Protein AF-A0A9D7X4Z3-F1 (afdb_monomer_lite)

Structure (mmCIF, N/CA/C/O backbone):
data_AF-A0A9D7X4Z3-F1
#
_entry.id   AF-A0A9D7X4Z3-F1
#
loop_
_atom_site.group_PDB
_atom_site.id
_atom_site.type_symbol
_atom_site.label_atom_id
_atom_site.label_alt_id
_atom_site.label_comp_id
_atom_site.label_asym_id
_atom_site.label_entity_id
_atom_site.label_seq_id
_atom_site.pdbx_PDB_ins_code
_atom_site.Cartn_x
_atom_site.Cartn_y
_atom_site.Cartn_z
_atom_site.occupancy
_atom_site.B_iso_or_equiv
_atom_site.auth_seq_id
_atom_site.auth_comp_id
_atom_site.auth_asym_id
_atom_site.auth_atom_id
_atom_site.pdbx_PDB_model_num
ATOM 1 N N . MET A 1 1 ? -1.109 -1.970 -35.290 1.00 45.38 1 MET A N 1
ATOM 2 C CA . MET A 1 1 ? -1.227 -1.939 -33.813 1.00 45.38 1 MET A CA 1
ATOM 3 C C . MET A 1 1 ? -2.578 -1.338 -33.448 1.00 45.38 1 MET A C 1
ATOM 5 O O . MET A 1 1 ? -2.851 -0.234 -33.916 1.00 45.38 1 MET A O 1
ATOM 9 N N . PRO A 1 2 ? -3.463 -2.030 -32.710 1.00 45.62 2 PRO A N 1
ATOM 10 C CA . PRO A 1 2 ? -4.755 -1.455 -32.369 1.00 45.62 2 PRO A CA 1
ATOM 11 C C . PRO A 1 2 ? -4.545 -0.348 -31.331 1.00 45.62 2 PRO A C 1
ATOM 13 O O . PRO A 1 2 ? -3.881 -0.539 -30.313 1.00 45.62 2 PRO A O 1
ATOM 16 N N . ARG A 1 3 ? -5.076 0.838 -31.640 1.00 50.06 3 ARG A N 1
ATOM 17 C CA . ARG A 1 3 ? -5.033 2.030 -30.791 1.00 50.06 3 ARG A CA 1
ATOM 18 C C . ARG A 1 3 ? -5.659 1.684 -29.443 1.00 50.06 3 ARG A C 1
ATOM 20 O O . ARG A 1 3 ? -6.812 1.259 -29.398 1.00 50.06 3 ARG A O 1
ATOM 27 N N . SER A 1 4 ? -4.888 1.864 -28.373 1.00 55.97 4 SER A N 1
ATOM 28 C CA . SER A 1 4 ? -5.341 1.749 -26.987 1.00 55.97 4 SER A CA 1
ATOM 29 C C . SER A 1 4 ? -6.703 2.432 -26.832 1.00 55.97 4 SER A C 1
ATOM 31 O O . SER A 1 4 ? -6.823 3.645 -27.034 1.00 55.97 4 SER A O 1
ATOM 33 N N . LYS A 1 5 ? -7.747 1.647 -26.522 1.00 59.84 5 LYS A N 1
ATOM 34 C CA . LYS A 1 5 ? -9.014 2.166 -25.986 1.00 59.84 5 LYS A CA 1
ATOM 35 C C . LYS A 1 5 ? -8.604 3.144 -24.889 1.00 59.84 5 LYS A C 1
ATOM 37 O O . LYS A 1 5 ? -7.970 2.700 -23.937 1.00 59.84 5 LYS A O 1
ATOM 42 N N . LYS A 1 6 ? -8.913 4.443 -25.021 1.00 61.38 6 LYS A N 1
ATOM 43 C CA . LYS A 1 6 ? -8.730 5.426 -23.939 1.00 61.38 6 LYS A CA 1
ATOM 44 C C . LYS A 1 6 ? -9.455 4.865 -22.716 1.00 61.38 6 LYS A C 1
ATOM 46 O O . LYS A 1 6 ? -10.674 4.970 -22.615 1.00 61.38 6 LYS A O 1
ATOM 51 N N . LEU A 1 7 ? -8.717 4.168 -21.856 1.00 65.50 7 LEU A N 1
ATOM 52 C CA . LEU A 1 7 ? -9.270 3.492 -20.700 1.00 65.50 7 LEU A CA 1
ATOM 53 C C . LEU A 1 7 ? -9.877 4.600 -19.847 1.00 65.50 7 LEU A C 1
ATOM 55 O O . LEU A 1 7 ? -9.196 5.577 -19.539 1.00 65.50 7 LEU A O 1
ATOM 59 N N . GLY A 1 8 ? -11.154 4.487 -19.496 1.00 83.50 8 GLY A N 1
ATOM 60 C CA . GLY A 1 8 ? -11.836 5.454 -18.638 1.00 83.50 8 GLY A CA 1
ATOM 61 C C . GLY A 1 8 ? -11.333 5.412 -17.193 1.00 83.50 8 GLY A C 1
ATOM 62 O O . GLY A 1 8 ? -12.146 5.478 -16.290 1.00 83.50 8 GLY A O 1
ATOM 63 N N . TRP A 1 9 ? -10.028 5.255 -16.955 1.00 86.88 9 TRP A N 1
ATOM 64 C CA . TRP A 1 9 ? -9.404 5.090 -15.640 1.00 86.88 9 TRP A CA 1
ATOM 65 C C . TRP A 1 9 ? -9.696 6.263 -14.706 1.00 86.88 9 TRP A C 1
ATOM 67 O O . TRP A 1 9 ? -9.782 6.068 -13.501 1.00 86.88 9 TRP A O 1
ATOM 77 N N . LYS A 1 10 ? -9.927 7.461 -15.263 1.00 90.50 10 LYS A N 1
ATOM 78 C CA . LYS A 1 10 ? -10.322 8.647 -14.494 1.00 90.50 10 LYS A CA 1
ATOM 79 C C . LYS A 1 10 ? -11.589 8.421 -13.667 1.00 90.50 10 LYS A C 1
ATOM 81 O O . LYS A 1 10 ? -11.720 9.025 -12.616 1.00 90.50 10 LYS A O 1
ATOM 86 N N . LYS A 1 11 ? -12.492 7.533 -14.103 1.00 91.12 11 LYS A N 1
ATOM 87 C CA . LYS A 1 11 ? -13.705 7.175 -13.347 1.00 91.12 11 LYS A CA 1
ATOM 88 C C . LYS A 1 11 ? -13.429 6.263 -12.143 1.00 91.12 11 LYS A C 1
ATOM 90 O O . LYS A 1 11 ? -14.310 6.066 -11.325 1.00 91.12 11 LYS A O 1
ATOM 95 N N . ASN A 1 12 ? -12.231 5.682 -12.078 1.00 88.19 12 ASN A N 1
ATOM 96 C CA . ASN A 1 12 ? -11.778 4.819 -10.990 1.00 88.19 12 ASN A CA 1
ATOM 97 C C . ASN A 1 12 ? -10.903 5.588 -9.984 1.00 88.19 12 ASN A C 1
ATOM 99 O O . ASN A 1 12 ? -10.337 4.971 -9.083 1.00 88.19 12 ASN A O 1
ATOM 103 N N . LEU A 1 13 ? -10.730 6.902 -10.173 1.00 92.56 13 LEU A N 1
ATOM 104 C CA . LEU A 1 13 ? -10.073 7.757 -9.194 1.00 92.56 13 LEU A CA 1
ATOM 105 C C . LEU A 1 13 ? -10.929 7.810 -7.932 1.00 92.56 13 LEU A C 1
ATOM 107 O O . LEU A 1 13 ? -12.126 8.065 -8.005 1.00 92.56 13 LEU A O 1
ATOM 111 N N . VAL A 1 14 ? -10.288 7.576 -6.797 1.00 94.31 14 VAL A N 1
ATOM 112 C CA . VAL A 1 14 ? -10.900 7.560 -5.467 1.00 94.31 14 VAL A CA 1
ATOM 113 C C . VAL A 1 14 ? -9.989 8.301 -4.497 1.00 94.31 14 VAL A C 1
ATOM 115 O O . VAL A 1 14 ? -8.797 8.480 -4.784 1.00 94.31 14 VAL A O 1
ATOM 118 N N . SER A 1 15 ? -10.526 8.733 -3.355 1.00 93.62 15 SER A N 1
ATOM 119 C CA . SER A 1 15 ? -9.680 9.301 -2.304 1.00 93.62 15 SER A CA 1
ATOM 120 C C . SER A 1 15 ? -8.805 8.212 -1.657 1.00 93.62 15 SER A C 1
ATOM 122 O O . SER A 1 15 ? -9.138 7.022 -1.728 1.00 93.62 15 SER A O 1
ATOM 124 N N . PRO A 1 16 ? -7.678 8.575 -1.019 1.00 90.06 16 PRO A N 1
ATOM 125 C CA . PRO A 1 16 ? -6.860 7.618 -0.278 1.00 90.06 16 PRO A CA 1
ATOM 126 C C . PRO A 1 16 ? -7.650 6.866 0.802 1.00 90.06 16 PRO A C 1
ATOM 128 O O . PRO A 1 16 ? -7.476 5.663 0.963 1.00 90.06 16 PRO A O 1
ATOM 131 N N . GLU A 1 17 ? -8.552 7.548 1.503 1.00 89.38 17 GLU A N 1
ATOM 132 C CA . GLU A 1 17 ? -9.389 6.986 2.568 1.00 89.38 17 GLU A CA 1
ATOM 133 C C . GLU A 1 17 ? -10.377 5.961 2.003 1.00 89.38 17 GLU A C 1
ATOM 135 O O . GLU A 1 17 ? -10.526 4.867 2.545 1.00 89.38 17 GLU A O 1
ATOM 140 N N . GLU A 1 18 ? -10.997 6.273 0.863 1.00 91.38 18 GLU A N 1
ATOM 141 C CA . GLU A 1 18 ? -11.880 5.343 0.164 1.00 91.38 18 GLU A CA 1
ATOM 142 C C . GLU A 1 18 ? -11.107 4.113 -0.334 1.00 91.38 18 GLU A C 1
ATOM 144 O O . GLU A 1 18 ? -11.585 2.984 -0.217 1.00 91.38 18 GLU A O 1
ATOM 149 N N . ALA A 1 19 ? -9.878 4.291 -0.824 1.00 90.19 19 ALA A N 1
ATOM 150 C CA . ALA A 1 19 ? -9.020 3.171 -1.202 1.00 90.19 19 ALA A CA 1
ATOM 151 C C . ALA A 1 19 ? -8.691 2.257 -0.004 1.00 90.19 19 ALA A C 1
ATOM 153 O O . ALA A 1 19 ? -8.728 1.034 -0.153 1.00 90.19 19 ALA A O 1
ATOM 154 N N . LEU A 1 20 ? -8.438 2.824 1.183 1.00 87.62 20 LEU A N 1
ATOM 155 C CA . LEU A 1 20 ? -8.159 2.058 2.405 1.00 87.62 20 LEU A CA 1
ATOM 156 C C . LEU A 1 20 ? -9.345 1.216 2.881 1.00 87.62 20 LEU A C 1
ATOM 158 O O . LEU A 1 20 ? -9.129 0.167 3.482 1.00 87.62 20 LEU A O 1
ATOM 162 N N . THR A 1 21 ? -10.587 1.605 2.574 1.00 88.44 21 THR A N 1
ATOM 163 C CA . THR A 1 21 ? -11.779 0.807 2.939 1.00 88.44 21 THR A CA 1
ATOM 164 C C . THR A 1 21 ? -11.806 -0.570 2.269 1.00 88.44 21 THR A C 1
ATOM 166 O O . THR A 1 21 ? -12.494 -1.485 2.723 1.00 88.44 21 THR A O 1
ATOM 169 N N . LYS A 1 22 ? -11.044 -0.736 1.181 1.00 88.88 22 LYS A N 1
ATOM 170 C CA . LYS A 1 22 ? -10.917 -2.003 0.454 1.00 88.88 22 LYS A CA 1
ATOM 171 C C . LYS A 1 22 ? -9.898 -2.944 1.093 1.00 88.88 22 LYS A C 1
ATOM 173 O O . LYS A 1 22 ? -9.913 -4.130 0.776 1.00 88.88 22 LYS A O 1
ATOM 178 N N . ILE A 1 23 ? -9.039 -2.429 1.971 1.00 87.62 23 ILE A N 1
ATOM 179 C CA . ILE A 1 23 ? -8.045 -3.202 2.711 1.00 87.62 23 ILE A CA 1
ATOM 180 C C . ILE A 1 23 ? -8.696 -3.724 3.991 1.00 87.62 23 ILE A C 1
ATOM 182 O O . ILE A 1 23 ? -9.271 -2.963 4.772 1.00 87.62 23 ILE A O 1
ATOM 186 N N . ARG A 1 24 ? -8.622 -5.039 4.186 1.00 87.50 24 ARG A N 1
ATOM 187 C CA . ARG A 1 24 ? -9.230 -5.75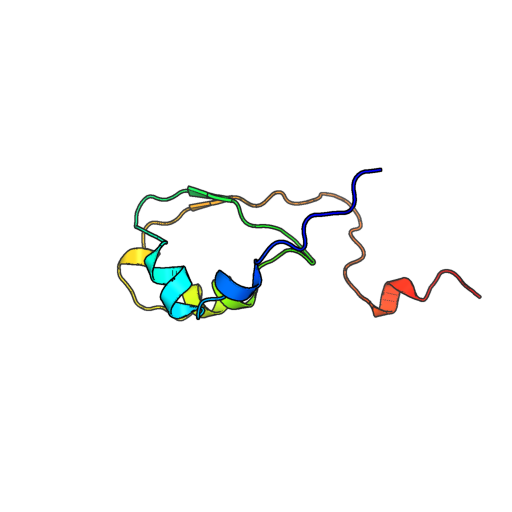5 5.309 1.00 87.50 24 ARG A CA 1
ATOM 188 C C . ARG A 1 24 ? -8.148 -6.512 6.090 1.00 87.50 24 ARG A C 1
ATOM 190 O O . ARG A 1 24 ? -7.157 -6.902 5.475 1.00 87.50 24 ARG A O 1
ATOM 197 N N . PRO A 1 25 ? -8.352 -6.756 7.396 1.00 87.38 25 PRO A N 1
ATOM 198 C CA . PRO A 1 25 ? -7.497 -7.646 8.180 1.00 87.38 25 PRO A CA 1
ATOM 199 C C . PRO A 1 25 ? -7.280 -9.008 7.508 1.00 87.38 25 PRO A C 1
ATOM 201 O O . PRO A 1 25 ? -8.206 -9.543 6.891 1.00 87.38 25 PRO A O 1
ATOM 204 N N . GLY A 1 26 ? -6.076 -9.556 7.644 1.00 88.62 26 GLY A N 1
ATOM 205 C CA . GLY A 1 26 ? -5.655 -10.853 7.116 1.00 88.62 26 GLY A CA 1
ATOM 206 C C . GLY A 1 26 ? -5.273 -10.843 5.634 1.00 88.62 26 GLY A C 1
ATOM 207 O O . GLY A 1 26 ? -5.080 -11.903 5.042 1.00 88.62 26 GLY A O 1
ATOM 208 N N . MET A 1 27 ? -5.201 -9.672 4.989 1.00 89.31 27 MET A N 1
ATOM 209 C CA . MET A 1 27 ? -4.800 -9.579 3.583 1.00 89.31 27 MET A CA 1
ATOM 210 C C . MET A 1 27 ? -3.278 -9.557 3.426 1.00 89.31 27 MET A C 1
ATOM 212 O O . MET A 1 27 ? -2.588 -8.729 4.021 1.00 89.31 27 MET A O 1
ATOM 216 N N . THR A 1 28 ? -2.783 -10.379 2.502 1.00 91.25 28 THR A N 1
ATOM 217 C CA . THR A 1 28 ? -1.435 -10.252 1.941 1.00 91.25 28 THR A CA 1
ATOM 218 C C . THR A 1 28 ? -1.500 -9.391 0.681 1.00 91.25 28 THR A C 1
ATOM 220 O O . THR A 1 28 ? -2.169 -9.734 -0.297 1.00 91.25 28 THR A O 1
ATOM 223 N N . ILE A 1 29 ? -0.822 -8.246 0.696 1.00 87.44 29 ILE A N 1
ATOM 224 C CA . ILE A 1 29 ? -0.878 -7.242 -0.367 1.00 87.44 29 ILE A CA 1
ATOM 225 C C . ILE A 1 29 ? 0.491 -7.131 -1.031 1.00 87.44 29 ILE A C 1
ATOM 227 O O . ILE A 1 29 ? 1.493 -6.798 -0.397 1.00 87.44 29 ILE A O 1
ATOM 231 N N . PHE A 1 30 ? 0.518 -7.353 -2.345 1.00 89.56 30 PHE A N 1
ATOM 232 C CA . PHE A 1 30 ? 1.687 -7.047 -3.156 1.00 89.56 30 PHE A CA 1
ATOM 233 C C . PHE A 1 30 ? 1.774 -5.543 -3.424 1.00 89.56 30 PHE A C 1
ATOM 235 O O . PHE A 1 30 ? 0.822 -4.941 -3.928 1.00 89.56 30 PHE A O 1
ATOM 242 N N . ILE A 1 31 ? 2.924 -4.940 -3.125 1.00 86.06 31 ILE A N 1
ATOM 243 C CA . ILE A 1 31 ? 3.157 -3.509 -3.324 1.00 86.06 31 ILE A CA 1
ATOM 244 C C . ILE A 1 31 ? 4.353 -3.294 -4.251 1.00 86.06 31 ILE A C 1
ATOM 246 O O . ILE A 1 31 ? 5.411 -3.904 -4.102 1.00 86.06 31 ILE A O 1
ATOM 250 N N . GLY A 1 32 ? 4.187 -2.378 -5.208 1.00 82.69 32 GLY A N 1
ATOM 251 C CA . GLY A 1 32 ? 5.276 -1.940 -6.078 1.00 82.69 32 GLY A CA 1
ATOM 252 C C . GLY A 1 32 ? 6.445 -1.328 -5.297 1.00 82.69 32 GLY A C 1
ATOM 253 O O . GLY A 1 32 ? 6.280 -0.799 -4.197 1.00 82.69 32 GLY A O 1
ATOM 254 N N . THR A 1 33 ? 7.640 -1.378 -5.878 1.00 80.50 33 THR A N 1
ATOM 255 C CA . THR A 1 33 ? 8.869 -0.823 -5.295 1.00 80.50 33 THR A CA 1
ATOM 256 C C . THR A 1 33 ? 9.419 0.329 -6.138 1.00 80.50 33 THR A C 1
ATOM 258 O O . THR A 1 33 ? 9.059 0.505 -7.305 1.00 80.50 33 THR A O 1
ATOM 261 N N . GLY A 1 34 ? 10.260 1.173 -5.531 1.00 78.44 34 GLY A N 1
ATOM 262 C CA . GLY A 1 34 ? 10.896 2.301 -6.215 1.00 78.44 34 GLY A CA 1
ATOM 263 C C . GLY A 1 34 ? 9.894 3.327 -6.784 1.00 78.44 34 GLY A C 1
ATOM 264 O O . GLY A 1 34 ? 9.024 3.776 -6.038 1.00 78.44 34 GLY A O 1
ATOM 265 N N . PRO A 1 35 ? 9.959 3.710 -8.080 1.00 78.00 35 PRO A N 1
ATOM 266 C CA . PRO A 1 35 ? 9.070 4.707 -8.694 1.00 78.00 35 PRO A CA 1
ATOM 267 C C . PRO A 1 35 ? 7.603 4.281 -8.732 1.00 78.00 35 PRO A C 1
ATOM 269 O O . PRO A 1 35 ? 6.722 5.124 -8.874 1.00 78.00 35 PRO A O 1
ATOM 272 N N . ALA A 1 36 ? 7.341 2.976 -8.627 1.00 79.75 36 ALA A N 1
ATOM 273 C CA . ALA A 1 36 ? 5.999 2.412 -8.592 1.00 79.75 36 ALA A CA 1
ATOM 274 C C . ALA A 1 36 ? 5.452 2.269 -7.161 1.00 79.75 36 ALA A C 1
ATOM 276 O O . ALA A 1 36 ? 4.334 1.784 -6.983 1.00 79.75 36 ALA A O 1
ATOM 277 N N . ALA A 1 37 ? 6.218 2.661 -6.135 1.00 82.50 37 ALA A N 1
ATOM 278 C CA . ALA A 1 37 ? 5.759 2.589 -4.757 1.00 82.50 37 ALA A CA 1
ATOM 279 C C . ALA A 1 37 ? 4.582 3.562 -4.529 1.00 82.50 37 ALA A C 1
ATOM 281 O O . ALA A 1 37 ? 4.715 4.765 -4.780 1.00 82.50 37 ALA A O 1
ATOM 282 N N . PRO A 1 38 ? 3.430 3.095 -4.014 1.00 86.00 38 PRO A N 1
ATOM 283 C CA . PRO A 1 38 ? 2.248 3.926 -3.812 1.00 86.00 38 PRO A CA 1
ATOM 284 C C . PRO A 1 38 ? 2.371 4.747 -2.518 1.00 86.00 38 PRO A C 1
ATOM 286 O O . PRO A 1 38 ? 1.672 4.506 -1.533 1.00 86.00 38 PRO A O 1
ATOM 289 N N . LEU A 1 39 ? 3.269 5.739 -2.515 1.00 87.56 39 LEU A N 1
ATOM 290 C CA . LEU A 1 39 ? 3.627 6.535 -1.331 1.00 87.56 39 LEU A CA 1
ATOM 291 C C . LEU A 1 39 ? 2.421 7.181 -0.638 1.00 87.56 39 LEU A C 1
ATOM 293 O O . LEU A 1 39 ? 2.379 7.227 0.590 1.00 87.56 39 LEU A O 1
ATOM 297 N N . THR A 1 40 ? 1.442 7.675 -1.401 1.00 88.56 40 THR A N 1
ATOM 298 C CA . THR A 1 40 ? 0.224 8.280 -0.839 1.00 88.56 40 THR A CA 1
ATOM 299 C C . THR A 1 40 ? -0.588 7.254 -0.055 1.00 88.56 40 THR A C 1
ATOM 301 O O . THR A 1 40 ? -0.933 7.513 1.091 1.00 88.56 40 THR A O 1
ATOM 304 N N . LEU A 1 41 ? -0.818 6.068 -0.628 1.00 87.00 41 LEU A N 1
ATOM 305 C CA . LEU A 1 41 ? -1.556 4.990 0.032 1.00 87.00 41 LEU A CA 1
ATOM 306 C C . LEU A 1 41 ? -0.836 4.527 1.305 1.00 87.00 41 LEU A C 1
ATOM 308 O O . LEU A 1 41 ? -1.467 4.411 2.348 1.00 87.00 41 LEU A O 1
ATOM 312 N N . MET A 1 42 ? 0.488 4.342 1.235 1.00 83.12 42 MET A N 1
ATOM 313 C CA . MET A 1 42 ? 1.306 3.925 2.380 1.00 83.12 42 MET A CA 1
ATOM 314 C C . MET A 1 42 ? 1.255 4.938 3.525 1.00 83.12 42 MET A C 1
ATOM 316 O O . MET A 1 42 ? 1.084 4.564 4.680 1.00 83.12 42 MET A O 1
ATOM 320 N N . LYS A 1 43 ? 1.372 6.236 3.220 1.00 85.19 43 LYS A N 1
ATOM 321 C CA . LYS A 1 43 ? 1.299 7.292 4.239 1.00 85.19 43 LYS A CA 1
ATOM 322 C C . LYS A 1 43 ? -0.079 7.367 4.885 1.00 85.19 43 LYS A C 1
ATOM 324 O O . LYS A 1 43 ? -0.152 7.543 6.096 1.00 85.19 43 LYS A O 1
ATOM 329 N N . THR A 1 44 ? -1.151 7.260 4.101 1.00 87.06 44 THR A N 1
ATOM 330 C CA . THR A 1 44 ? -2.513 7.261 4.647 1.00 87.06 44 THR A CA 1
ATOM 331 C C . THR A 1 44 ? -2.746 6.020 5.504 1.00 87.06 44 THR A C 1
ATOM 333 O O . THR A 1 44 ? -3.313 6.143 6.582 1.00 87.06 44 THR A O 1
ATOM 336 N N . LEU A 1 45 ? -2.244 4.854 5.082 1.00 83.44 45 LEU A N 1
ATOM 337 C CA . LEU A 1 45 ? -2.323 3.616 5.855 1.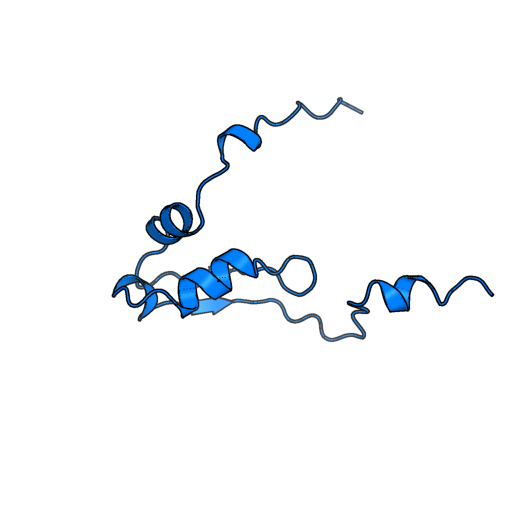00 83.44 45 LEU A CA 1
ATOM 338 C C . LEU A 1 45 ? -1.597 3.736 7.203 1.00 83.44 45 LEU A C 1
ATOM 340 O O . LEU A 1 45 ? -2.190 3.449 8.231 1.00 83.44 45 LEU A O 1
ATOM 344 N N . LEU A 1 46 ? -0.348 4.214 7.212 1.00 79.19 46 LEU A N 1
ATOM 345 C CA . LEU A 1 46 ? 0.449 4.370 8.439 1.00 79.19 46 LEU A CA 1
ATOM 346 C C . LEU A 1 46 ? -0.125 5.407 9.415 1.00 79.19 46 LEU A C 1
ATOM 348 O O . LEU A 1 46 ? 0.154 5.347 10.606 1.00 79.19 46 LEU A O 1
ATOM 352 N N . LYS A 1 47 ? -0.891 6.381 8.912 1.00 82.44 47 LYS A N 1
ATOM 353 C CA . LYS A 1 47 ? -1.615 7.362 9.735 1.00 82.44 47 LYS A CA 1
ATOM 354 C C . LYS A 1 47 ? -2.997 6.875 10.167 1.00 82.44 47 LYS A C 1
ATOM 356 O O . LYS A 1 47 ? -3.627 7.524 10.997 1.00 82.44 47 LYS A O 1
ATOM 361 N N . SER A 1 48 ? -3.505 5.808 9.557 1.00 76.12 48 SER A N 1
ATOM 362 C CA . SER A 1 48 ? -4.821 5.270 9.861 1.00 76.12 48 SER A CA 1
ATOM 363 C C . SER A 1 48 ? -4.737 4.455 11.146 1.00 76.12 48 SER A C 1
ATOM 365 O O . SER A 1 48 ? -4.057 3.438 11.199 1.00 76.12 48 SER A O 1
ATOM 367 N N . ASP A 1 49 ? -5.464 4.891 12.170 1.00 66.12 49 ASP A N 1
ATOM 368 C CA . ASP A 1 49 ? -5.560 4.209 13.471 1.00 66.12 49 ASP A CA 1
ATOM 369 C C . ASP A 1 49 ? -6.643 3.102 13.472 1.00 66.12 49 ASP A C 1
ATOM 371 O O . ASP A 1 49 ? -7.170 2.690 14.506 1.00 66.12 49 ASP A O 1
ATOM 375 N N . GLY A 1 50 ? -7.057 2.656 12.281 1.00 64.12 50 GLY A N 1
ATOM 376 C CA . GLY A 1 50 ? -8.150 1.710 12.103 1.00 64.12 50 GLY A CA 1
ATOM 377 C C . GLY A 1 50 ? -7.755 0.266 12.429 1.00 64.12 50 GLY A C 1
ATOM 378 O O . GLY A 1 50 ? -6.666 -0.202 12.098 1.00 64.12 50 GLY A O 1
ATOM 379 N N . ASN A 1 51 ? -8.683 -0.502 13.014 1.00 57.31 51 ASN A N 1
ATOM 380 C CA . ASN A 1 51 ? -8.499 -1.941 13.275 1.00 57.31 51 ASN A CA 1
ATOM 381 C C . ASN A 1 51 ? -8.187 -2.762 12.006 1.00 57.31 51 ASN A C 1
ATOM 383 O O . ASN A 1 51 ? -7.660 -3.865 12.104 1.00 57.31 51 ASN A O 1
ATOM 387 N N . ASN A 1 52 ? -8.493 -2.227 10.823 1.00 60.31 52 ASN A N 1
ATOM 388 C CA . ASN A 1 52 ? -8.211 -2.819 9.518 1.00 60.31 52 ASN A CA 1
ATOM 389 C C . AS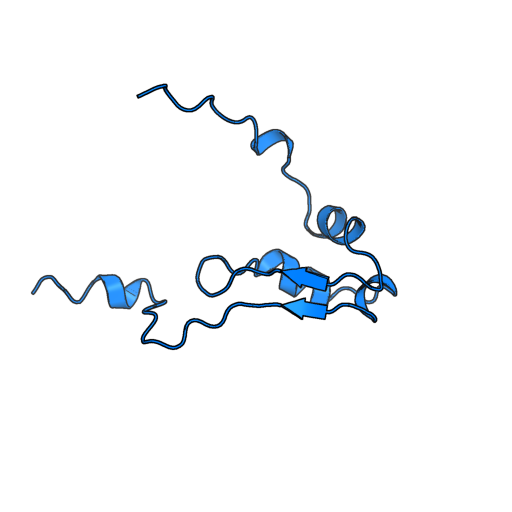N A 1 52 ? -6.721 -2.850 9.132 1.00 60.31 52 ASN A C 1
ATOM 391 O O . ASN A 1 52 ? -6.382 -3.496 8.146 1.00 60.31 52 ASN A O 1
ATOM 395 N N . VAL A 1 53 ? -5.847 -2.187 9.898 1.00 61.59 53 VAL A N 1
ATOM 396 C CA . VAL A 1 53 ? -4.408 -2.059 9.600 1.00 61.59 53 VAL A CA 1
ATOM 397 C C . VAL A 1 53 ? -3.530 -2.974 10.469 1.00 61.59 53 VAL A C 1
ATOM 399 O O . VAL A 1 53 ? -2.340 -3.125 10.214 1.00 61.59 53 VAL A O 1
ATOM 402 N N . ARG A 1 54 ? -4.108 -3.600 11.502 1.00 68.88 54 ARG A N 1
ATOM 403 C CA . ARG A 1 54 ? -3.364 -4.358 12.525 1.00 68.88 54 ARG A CA 1
ATOM 404 C C . ARG A 1 54 ? -2.894 -5.742 12.083 1.00 68.88 54 ARG A C 1
ATOM 406 O O . ARG A 1 54 ? -1.970 -6.275 12.683 1.00 68.88 54 ARG A O 1
ATOM 413 N N . ASP A 1 55 ? -3.538 -6.301 11.068 1.00 78.88 55 ASP A N 1
ATOM 414 C CA . ASP A 1 55 ? -3.272 -7.639 10.546 1.00 78.88 55 ASP A CA 1
ATOM 415 C C . ASP A 1 55 ? -3.148 -7.544 9.024 1.00 78.88 55 ASP A C 1
ATOM 417 O O . ASP A 1 55 ? -4.120 -7.727 8.294 1.00 78.88 55 ASP A O 1
ATOM 421 N N . LEU A 1 56 ? -1.980 -7.104 8.558 1.00 83.38 56 LEU A N 1
ATOM 422 C CA . LEU A 1 56 ? -1.668 -6.929 7.143 1.00 83.38 56 LEU A CA 1
ATOM 423 C C . LEU A 1 56 ? -0.245 -7.395 6.868 1.00 83.38 56 LEU A C 1
ATOM 425 O O . LEU A 1 56 ? 0.685 -7.048 7.596 1.00 83.38 56 LEU A O 1
ATOM 429 N N . GLU A 1 57 ? -0.072 -8.095 5.753 1.00 85.00 57 GLU A N 1
ATOM 430 C CA . GLU A 1 57 ? 1.241 -8.477 5.249 1.00 85.00 57 GLU A CA 1
ATOM 431 C C . GLU A 1 57 ? 1.533 -7.742 3.944 1.00 85.00 57 GLU A C 1
ATOM 433 O O . GLU A 1 57 ? 0.755 -7.799 2.988 1.00 85.00 57 GLU A O 1
ATOM 438 N N . PHE A 1 58 ? 2.685 -7.073 3.880 1.00 83.31 58 PHE A N 1
ATOM 439 C CA . PHE A 1 58 ? 3.164 -6.443 2.654 1.00 83.31 58 PHE A CA 1
ATOM 440 C C . PHE A 1 58 ? 4.277 -7.259 2.022 1.00 83.31 58 PHE A C 1
ATOM 442 O O . PHE A 1 58 ? 5.319 -7.490 2.630 1.00 83.31 58 PHE A O 1
ATOM 449 N N . VAL A 1 59 ? 4.069 -7.636 0.762 1.00 84.06 59 VAL A N 1
ATOM 450 C CA . VAL A 1 59 ? 5.074 -8.321 -0.049 1.00 84.06 59 VAL A CA 1
ATOM 451 C C . VAL A 1 59 ? 5.579 -7.353 -1.106 1.00 84.06 59 VAL A C 1
ATOM 453 O O . VAL A 1 59 ? 4.814 -6.828 -1.915 1.00 84.06 59 VAL A O 1
ATOM 456 N N . GLN A 1 60 ? 6.885 -7.116 -1.104 1.00 81.50 60 GLN A N 1
ATOM 457 C CA . GLN A 1 60 ? 7.560 -6.257 -2.067 1.00 81.50 60 GLN A CA 1
ATOM 458 C C . GLN A 1 60 ? 8.700 -7.030 -2.722 1.00 81.50 60 GLN A C 1
ATOM 460 O O . GLN A 1 60 ? 9.505 -7.662 -2.040 1.00 81.50 60 GLN A O 1
ATOM 465 N N . LEU A 1 61 ? 8.793 -6.957 -4.051 1.00 82.06 61 LEU A N 1
ATOM 466 C CA . LEU A 1 61 ? 9.970 -7.452 -4.759 1.00 82.06 61 LEU A CA 1
ATOM 467 C C . LEU A 1 61 ? 11.077 -6.403 -4.642 1.00 82.06 61 LEU A C 1
ATOM 469 O O . LEU A 1 61 ? 11.035 -5.357 -5.298 1.00 82.06 61 LEU A O 1
ATOM 473 N N . ALA A 1 62 ? 12.056 -6.677 -3.784 1.00 67.19 62 ALA A N 1
ATOM 474 C CA . ALA A 1 62 ? 13.293 -5.916 -3.751 1.00 67.19 62 ALA A CA 1
ATOM 475 C C . ALA A 1 62 ? 14.112 -6.251 -5.004 1.00 67.19 62 ALA A C 1
ATOM 477 O O . ALA A 1 62 ? 14.410 -7.414 -5.275 1.00 67.19 62 ALA A O 1
ATOM 478 N N . ILE A 1 63 ? 14.475 -5.230 -5.776 1.00 59.50 63 ILE A N 1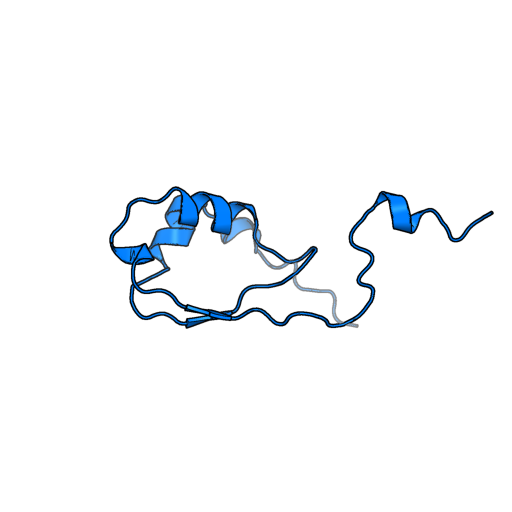
ATOM 479 C CA . ILE A 1 63 ? 15.431 -5.394 -6.869 1.00 59.50 63 ILE A CA 1
ATOM 480 C C . ILE A 1 63 ? 16.824 -5.323 -6.242 1.00 59.50 63 ILE A C 1
ATOM 482 O O . ILE A 1 63 ? 17.227 -4.272 -5.748 1.00 59.50 63 ILE A O 1
ATOM 486 N N . GLN A 1 64 ? 17.555 -6.437 -6.239 1.00 45.78 64 GLN A N 1
ATOM 487 C CA . GLN A 1 64 ? 18.953 -6.466 -5.813 1.00 45.78 64 GLN A CA 1
ATOM 488 C C . GLN A 1 64 ? 19.844 -6.089 -7.009 1.00 45.78 64 GLN A C 1
ATOM 490 O O . GLN A 1 64 ? 20.195 -6.925 -7.835 1.00 45.78 64 GLN A O 1
ATOM 495 N N . GLY A 1 65 ? 20.141 -4.796 -7.136 1.00 50.97 65 GLY A N 1
ATOM 496 C CA . GLY A 1 65 ? 20.963 -4.192 -8.191 1.00 50.97 65 GLY A CA 1
ATOM 497 C C . GLY A 1 65 ? 20.949 -2.664 -8.069 1.00 50.97 65 GLY A C 1
ATOM 498 O O . GLY A 1 65 ? 20.086 -2.130 -7.376 1.00 50.97 65 GLY A O 1
ATOM 499 N N . ASN A 1 66 ? 21.892 -1.949 -8.702 1.00 47.28 66 ASN A N 1
ATOM 500 C CA . ASN A 1 66 ? 21.954 -0.476 -8.678 1.00 47.28 66 ASN A CA 1
ATOM 501 C C . ASN A 1 66 ? 20.729 0.125 -9.397 1.00 47.28 66 ASN A C 1
ATOM 503 O O . ASN A 1 66 ? 20.785 0.484 -10.573 1.00 47.28 66 ASN A O 1
ATOM 507 N N . VAL A 1 67 ? 19.590 0.207 -8.709 1.00 48.88 67 VAL A N 1
ATOM 508 C CA . VAL A 1 67 ? 18.412 0.898 -9.224 1.00 48.88 67 VAL A CA 1
ATOM 509 C C . VAL A 1 67 ? 18.646 2.391 -9.031 1.00 48.88 67 VAL A C 1
ATOM 511 O O . VAL A 1 67 ? 18.530 2.919 -7.927 1.00 48.88 67 VAL A O 1
ATOM 514 N N . ILE A 1 68 ? 19.004 3.074 -10.115 1.00 52.34 68 ILE A N 1
ATOM 515 C CA . ILE A 1 68 ? 19.117 4.530 -10.141 1.00 52.34 68 ILE A CA 1
ATOM 516 C C . ILE A 1 68 ? 17.703 5.113 -10.022 1.00 52.34 68 ILE A C 1
ATOM 518 O O . ILE A 1 68 ? 16.936 5.128 -10.982 1.00 52.34 68 ILE A O 1
ATOM 522 N N . LEU A 1 69 ? 17.340 5.556 -8.815 1.00 48.31 69 LEU A N 1
ATOM 523 C CA . LEU A 1 69 ? 16.030 6.131 -8.482 1.00 48.31 69 LEU A CA 1
ATOM 524 C C . LEU A 1 69 ? 16.100 7.628 -8.186 1.00 48.31 69 LEU A C 1
ATOM 526 O O . LEU A 1 69 ? 15.408 8.137 -7.306 1.00 48.31 69 LEU A O 1
ATOM 530 N N . SER A 1 70 ? 16.925 8.348 -8.937 1.00 44.31 70 SER A N 1
ATOM 531 C CA . SER A 1 70 ? 17.001 9.800 -8.870 1.00 44.31 70 SER A CA 1
ATOM 532 C C . SER A 1 70 ? 16.872 10.377 -10.270 1.00 44.31 70 SER A C 1
ATOM 534 O O . SER A 1 70 ? 17.630 10.035 -11.174 1.00 44.31 70 SER A O 1
ATOM 536 N N . VAL A 1 71 ? 15.930 11.305 -10.447 1.00 50.31 71 VAL A N 1
ATOM 537 C CA . VAL A 1 71 ? 15.800 12.075 -11.694 1.00 50.31 71 VAL A CA 1
ATOM 538 C C . VAL A 1 71 ? 17.082 12.875 -11.980 1.00 50.31 71 VAL A C 1
ATOM 540 O O . VAL A 1 71 ? 17.384 13.134 -13.139 1.00 50.31 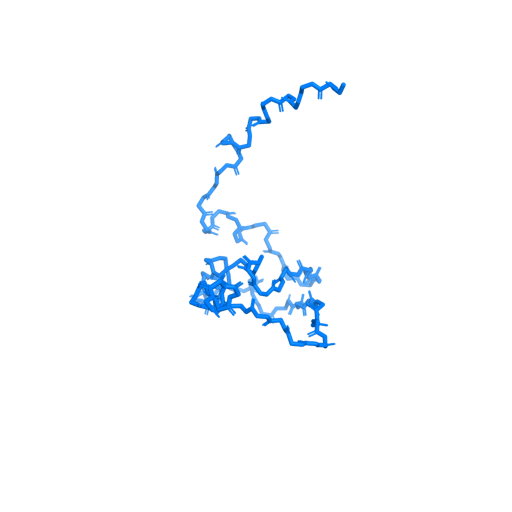71 VAL A O 1
ATOM 543 N N . LYS A 1 72 ? 17.881 13.207 -10.950 1.00 50.47 72 LYS A N 1
ATOM 544 C CA . LYS A 1 72 ? 19.197 13.848 -11.125 1.00 50.47 72 LYS A CA 1
ATOM 545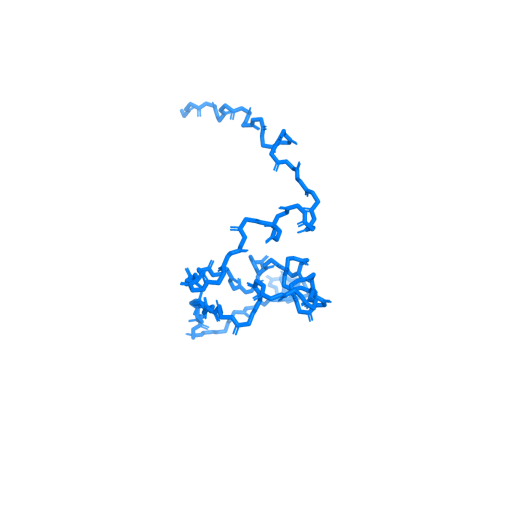 C C . LYS A 1 72 ? 20.220 12.932 -11.798 1.00 50.47 72 LYS A C 1
ATOM 547 O O . LYS A 1 72 ? 21.044 13.415 -12.566 1.00 50.47 72 LYS A O 1
ATOM 552 N N . ASP A 1 73 ? 20.140 11.631 -11.555 1.00 49.50 73 ASP A N 1
ATOM 553 C CA . ASP A 1 73 ? 21.136 10.671 -12.035 1.00 49.50 73 ASP A CA 1
ATOM 554 C C . ASP A 1 73 ? 20.868 10.252 -13.493 1.00 49.50 73 ASP A C 1
ATOM 556 O O . ASP A 1 73 ? 21.766 9.778 -14.184 1.00 49.50 73 ASP A O 1
ATOM 560 N N . LEU A 1 74 ? 19.656 10.511 -14.005 1.00 54.69 74 LEU A N 1
ATOM 561 C CA . LEU A 1 74 ? 19.297 10.329 -15.419 1.00 54.69 74 LEU A CA 1
ATOM 562 C C . LEU A 1 74 ? 19.970 11.347 -16.359 1.00 54.69 74 LEU A C 1
ATOM 564 O O . LEU A 1 74 ? 19.910 11.175 -17.574 1.00 54.69 74 LEU A O 1
ATOM 568 N N . HIS A 1 75 ? 20.625 12.387 -15.827 1.00 51.47 75 HIS A N 1
ATOM 569 C CA . HIS A 1 75 ? 21.337 13.387 -16.631 1.00 51.47 75 HIS A CA 1
ATOM 570 C C . HIS A 1 75 ? 22.832 13.093 -16.854 1.00 51.47 75 HIS A C 1
ATOM 572 O O . HIS A 1 75 ? 23.478 13.837 -17.586 1.00 51.47 75 HIS A O 1
ATOM 578 N N . ILE A 1 76 ? 23.393 12.011 -16.300 1.00 50.84 76 ILE A N 1
ATOM 579 C CA . ILE A 1 76 ? 24.853 11.763 -16.300 1.00 50.84 76 ILE A CA 1
ATOM 580 C C . ILE A 1 76 ? 25.311 10.874 -17.478 1.00 50.84 76 ILE A C 1
ATOM 582 O O . ILE A 1 76 ? 26.254 10.107 -17.351 1.00 50.84 76 ILE A O 1
ATOM 586 N N . GLN A 1 77 ? 24.666 10.923 -18.647 1.00 45.88 77 GLN A N 1
ATOM 587 C CA . GLN A 1 77 ? 25.147 10.174 -19.831 1.00 45.88 77 GLN A CA 1
ATOM 588 C C . GLN A 1 77 ? 25.271 11.006 -21.112 1.00 45.88 77 GLN A C 1
ATOM 590 O O . GLN A 1 77 ? 25.424 10.440 -22.184 1.00 45.88 77 GLN A O 1
ATOM 595 N N . ASN A 1 78 ? 25.262 12.336 -21.015 1.00 46.53 78 ASN A N 1
ATOM 596 C CA . ASN A 1 78 ? 25.627 13.203 -22.137 1.00 46.53 78 ASN A CA 1
ATOM 597 C C . ASN A 1 78 ? 26.508 14.361 -21.651 1.00 46.53 78 ASN A C 1
ATOM 599 O O . ASN A 1 78 ? 26.016 15.480 -21.501 1.00 46.53 78 ASN A O 1
ATOM 603 N N . TYR A 1 79 ? 27.786 14.080 -21.387 1.00 36.44 79 TYR A N 1
ATOM 604 C CA . TYR A 1 79 ? 28.890 15.025 -21.590 1.00 36.44 79 TYR A CA 1
ATOM 605 C C . TYR A 1 79 ? 30.222 14.282 -21.696 1.00 36.44 79 TYR A C 1
ATOM 607 O O . TYR A 1 79 ? 30.417 13.338 -20.899 1.00 36.44 79 TYR A O 1
#

Sequence (79 aa):
MPRSKKLGWKKNLVSPEEALTKIRPGMTIFIGTGPAAPLTLMKTLLKSDGNNVRDLEFVQLAIQGNVILSVKDLHIQNY

Radius of gyration: 17.34 Å; chains: 1; bounding box: 43×26×47 Å

Secondary structure (DSSP, 8-state):
--------GGGG---HHHHHTT--TTEEEE---GGG--HHHHHHHHH---GGGSSEEEE-----S-----TTGGGTT--

Foldseek 3Di:
DDPPPPPVCVVVDDDLVVVLVVQAAPDEDEAEDQPRGPVRNVVVLVVDPDPSNPHYHYDYDDDPDPDPRDPVVVPPPDD

pLDDT: mean 73.29, std 16.89, range [36.44, 94.31]